Protein AF-A0A8T3BE82-F1 (afdb_monomer)

Sequence (137 aa):
MADYVEKPDAQLFQLLTSLLQEVESLSNQEEVELREKIEALGIEVTKVPPKPPNNLNELEIAAELDRLSAKLDDVDQMISSTMATNPEVRSLLSSTADVWLPVITATADERRSFAVSKNSDDQQEPHDLLKHEASED

Radius of gyration: 24.91 Å; Cα contacts (8 Å, |Δi|>4): 19; chains: 1; bounding box: 47×68×54 Å

Mean predicted aligned error: 14.74 Å

Solvent-accessible surface area (backbone atoms only — not comparable to full-atom values): 8669 Å² total; per-residue (Å²): 135,81,83,80,70,73,58,89,57,52,65,57,53,50,50,54,52,52,52,49,53,51,50,29,64,75,67,73,44,85,58,64,70,60,51,53,52,52,51,52,48,55,57,58,74,68,67,66,83,76,81,76,80,93,80,69,54,74,70,54,46,52,54,48,50,54,52,51,50,55,52,49,54,55,49,50,53,53,49,52,54,47,36,72,75,32,63,66,58,42,53,51,55,60,71,44,38,80,69,45,50,62,66,70,72,45,48,77,70,60,52,48,53,65,62,52,57,75,70,59,83,82,70,84,79,88,87,86,86,83,84,80,88,78,89,86,135

pLDDT: mean 78.77, std 19.91, range [30.83, 96.56]

Foldseek 3Di:
DDPPPPLPCPVVLVVLVVVQVVVCVVVVHHDVVSVVVSVVVVVVSPDDDPDPDPDDDPVRVVVVVVVVVVVVVVVVVVLVVCCVVDVVSVVVCVVCCVVCVCVVPDDPVSVVVVVVVVVPPPDDDDPDPDDDDDDDD

Organism: Dendrobium nobile (NCBI:txid94219)

Secondary structure (DSSP, 8-state):
-------TTHHHHHHHHHHHHHHHHHHTS--HHHHHHHHHHHHHHT--PPPPPS---HHHHHHHHHHHHHHHHHHHHHHHHHHHH-HHHHHHHHHHHHHHHHHHH--HHHHHHHHHGGGSTT---------------

Structure (mmCIF, N/CA/C/O backbone):
data_AF-A0A8T3BE82-F1
#
_entry.id   AF-A0A8T3BE82-F1
#
loop_
_atom_site.group_PDB
_atom_site.id
_atom_site.type_symbol
_atom_site.label_atom_id
_atom_site.label_alt_id
_atom_site.label_comp_id
_atom_site.label_asym_id
_atom_site.label_entity_id
_atom_site.label_seq_id
_atom_site.pdbx_PDB_ins_code
_atom_site.Cartn_x
_atom_site.Cartn_y
_atom_site.Cartn_z
_atom_site.occupancy
_atom_site.B_iso_or_equiv
_atom_site.auth_seq_id
_atom_site.auth_comp_id
_atom_site.auth_asym_id
_atom_site.auth_atom_id
_atom_site.pdbx_PDB_model_num
ATOM 1 N N . MET A 1 1 ? -20.384 -5.517 -24.002 1.00 30.83 1 MET A N 1
ATOM 2 C CA . MET A 1 1 ? -20.626 -6.370 -22.825 1.00 30.83 1 MET A CA 1
ATOM 3 C C . MET A 1 1 ? -19.544 -6.000 -21.830 1.00 30.83 1 MET A C 1
ATOM 5 O O . MET A 1 1 ? -18.389 -6.266 -22.119 1.00 30.83 1 MET A O 1
ATOM 9 N N . ALA A 1 2 ? -19.867 -5.218 -20.801 1.00 35.75 2 ALA A N 1
ATOM 10 C CA . ALA A 1 2 ? -18.901 -4.901 -19.756 1.00 35.75 2 ALA A CA 1
ATOM 11 C C . ALA A 1 2 ? -18.900 -6.082 -18.785 1.00 35.75 2 ALA A C 1
ATOM 13 O O . ALA A 1 2 ? -19.964 -6.422 -18.268 1.00 35.75 2 ALA A O 1
ATOM 14 N N . ASP A 1 3 ? -17.747 -6.721 -18.602 1.00 36.50 3 ASP A N 1
ATOM 15 C CA . ASP A 1 3 ? -17.555 -7.726 -17.563 1.00 36.50 3 ASP A CA 1
ATOM 16 C C . ASP A 1 3 ? -17.894 -7.091 -16.211 1.00 36.50 3 ASP A C 1
ATOM 18 O O . ASP A 1 3 ? -17.175 -6.221 -15.713 1.00 36.50 3 ASP A O 1
ATOM 22 N N . TYR A 1 4 ? -19.023 -7.497 -15.631 1.00 38.19 4 TYR A N 1
ATOM 23 C CA . TYR A 1 4 ? -19.332 -7.257 -14.227 1.00 38.19 4 TYR A CA 1
ATOM 24 C C . TYR A 1 4 ? -18.422 -8.179 -13.417 1.00 38.19 4 TYR A C 1
ATOM 26 O O . TYR A 1 4 ? -18.813 -9.262 -12.996 1.00 38.19 4 TYR A O 1
ATOM 34 N N . VAL A 1 5 ? -17.166 -7.767 -13.249 1.00 44.19 5 VAL A N 1
ATOM 35 C CA . VAL A 1 5 ? -16.309 -8.330 -12.211 1.00 44.19 5 VAL A CA 1
ATOM 36 C C . VAL A 1 5 ? -16.954 -7.913 -10.899 1.00 44.19 5 VAL A C 1
ATOM 38 O O . VAL A 1 5 ? -16.919 -6.737 -10.533 1.00 44.19 5 VAL A O 1
ATOM 41 N N . GLU A 1 6 ? -17.611 -8.855 -10.228 1.00 51.31 6 GLU A N 1
ATOM 42 C CA . GLU A 1 6 ? -18.022 -8.670 -8.843 1.00 51.31 6 GLU A CA 1
ATOM 43 C C . GLU A 1 6 ? -16.782 -8.209 -8.075 1.00 51.31 6 GLU A C 1
ATOM 45 O O . GLU A 1 6 ? -15.748 -8.886 -8.082 1.00 51.31 6 GLU A O 1
ATOM 50 N N . LYS A 1 7 ? -16.838 -6.997 -7.508 1.00 64.06 7 LYS A N 1
ATOM 51 C CA . LYS A 1 7 ? -15.735 -6.484 -6.697 1.00 64.06 7 LYS A CA 1
ATOM 52 C C . LYS A 1 7 ? -15.505 -7.515 -5.589 1.00 64.06 7 LYS A C 1
ATOM 54 O O . LYS A 1 7 ? -16.450 -7.758 -4.839 1.00 64.06 7 LYS A O 1
ATOM 59 N N . PRO A 1 8 ? -14.320 -8.142 -5.487 1.00 59.00 8 PRO A N 1
ATOM 60 C CA . PRO A 1 8 ? -14.063 -9.208 -4.508 1.00 59.00 8 PRO A CA 1
ATOM 61 C C . PRO A 1 8 ? -14.336 -8.764 -3.058 1.00 59.00 8 PRO A C 1
ATOM 63 O O . PRO A 1 8 ? -14.559 -9.570 -2.164 1.00 59.00 8 PRO A O 1
ATOM 66 N N . ASP A 1 9 ? -14.355 -7.459 -2.850 1.00 78.25 9 ASP A N 1
ATOM 67 C CA . ASP A 1 9 ? -14.606 -6.721 -1.630 1.00 78.25 9 ASP A CA 1
ATOM 68 C C . ASP A 1 9 ? -16.096 -6.417 -1.356 1.00 78.25 9 ASP A C 1
ATOM 70 O O . ASP A 1 9 ? -16.458 -6.117 -0.218 1.00 78.25 9 ASP A O 1
ATOM 74 N N . ALA A 1 10 ? -16.997 -6.562 -2.334 1.00 83.44 10 ALA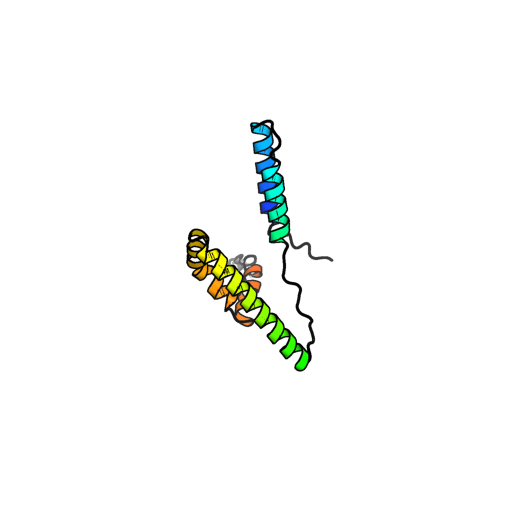 A N 1
ATOM 75 C CA . ALA A 1 10 ? -18.420 -6.232 -2.186 1.00 83.44 10 ALA A CA 1
ATOM 76 C C . ALA A 1 10 ? -19.112 -7.034 -1.071 1.00 83.44 10 ALA A C 1
ATOM 78 O O . ALA A 1 10 ? -19.884 -6.471 -0.294 1.00 83.44 10 ALA A O 1
ATOM 79 N N . GLN A 1 11 ? -18.800 -8.328 -0.954 1.00 86.88 11 GLN A N 1
ATOM 80 C CA . GLN A 1 11 ? -19.375 -9.203 0.070 1.00 86.88 11 GLN A CA 1
ATOM 81 C C . GLN A 1 11 ? -18.925 -8.807 1.487 1.00 86.88 11 GLN A C 1
ATOM 83 O O . GLN A 1 11 ? -19.729 -8.811 2.420 1.00 86.88 11 GLN A O 1
ATOM 88 N N . LEU A 1 12 ? -17.659 -8.402 1.647 1.00 89.31 12 LEU A N 1
ATOM 89 C CA . LEU A 1 12 ? -17.127 -7.911 2.919 1.00 89.31 12 LEU A CA 1
ATOM 90 C C . LEU A 1 12 ? -17.827 -6.616 3.342 1.00 89.31 12 LEU A C 1
ATOM 92 O O . LEU A 1 12 ? -18.276 -6.503 4.480 1.00 89.31 12 LEU A O 1
ATOM 96 N N . PHE A 1 13 ? -17.961 -5.649 2.432 1.00 92.50 13 PHE A N 1
ATOM 97 C CA . PHE A 1 13 ? -18.612 -4.376 2.751 1.00 92.50 13 PHE A CA 1
ATOM 98 C C . PHE A 1 13 ? -20.114 -4.523 3.003 1.00 92.50 13 PHE A C 1
ATOM 100 O O . PHE A 1 13 ? -20.654 -3.814 3.855 1.00 92.50 13 PHE A O 1
ATOM 107 N N . GLN A 1 14 ? -20.785 -5.473 2.342 1.00 92.50 14 GLN A N 1
ATOM 108 C CA . GLN A 1 14 ? -22.160 -5.843 2.685 1.00 92.50 14 GLN A CA 1
ATOM 109 C C . GLN A 1 14 ? -22.253 -6.362 4.121 1.00 92.50 14 GLN A C 1
ATOM 111 O O . GLN A 1 14 ? -23.061 -5.851 4.892 1.00 92.50 14 GLN A O 1
ATOM 116 N N . LEU A 1 15 ? -21.387 -7.306 4.504 1.00 95.19 15 LEU A N 1
ATOM 117 C CA . LEU A 1 15 ? -21.352 -7.842 5.864 1.00 95.19 15 LEU A CA 1
ATOM 118 C C . LEU A 1 15 ? -21.093 -6.747 6.909 1.00 95.19 15 LEU A C 1
ATOM 120 O O . LEU A 1 15 ? -21.828 -6.655 7.888 1.00 95.19 15 LEU A O 1
ATOM 124 N N . LEU A 1 16 ? -20.080 -5.900 6.698 1.00 94.75 16 LEU A N 1
ATOM 125 C CA . LEU A 1 16 ? -19.750 -4.803 7.616 1.00 94.75 16 LEU A CA 1
ATOM 126 C C . LEU A 1 16 ? -20.917 -3.822 7.777 1.00 94.75 16 LEU A C 1
ATOM 128 O O . LEU A 1 16 ? -21.201 -3.381 8.888 1.00 94.75 16 LEU A O 1
ATOM 132 N N . THR A 1 17 ? -21.626 -3.526 6.685 1.00 93.44 17 THR A N 1
ATOM 133 C CA . THR A 1 17 ? -22.819 -2.668 6.715 1.00 93.44 17 THR A CA 1
ATOM 134 C C . THR A 1 17 ? -23.955 -3.321 7.503 1.00 93.44 17 THR A C 1
ATOM 136 O O . THR A 1 17 ? -24.602 -2.649 8.303 1.00 93.44 17 THR A O 1
ATOM 139 N N . SE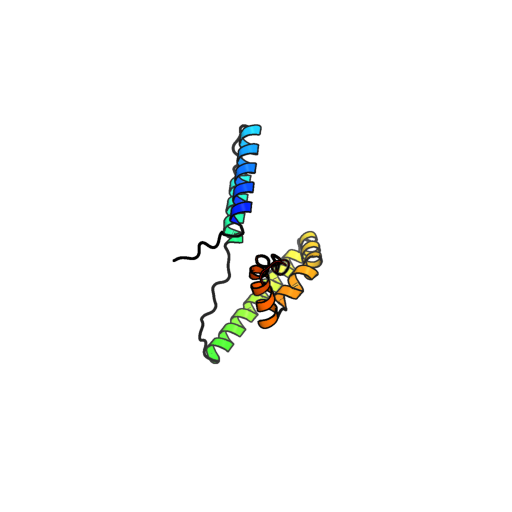R A 1 18 ? -24.190 -4.625 7.323 1.00 96.12 18 SER A N 1
ATOM 140 C CA . SER A 1 18 ? -25.206 -5.364 8.083 1.00 96.12 18 SER A CA 1
ATOM 141 C C . SER A 1 18 ? -24.885 -5.432 9.577 1.00 96.12 18 SER A C 1
ATOM 143 O O . SER A 1 18 ? -25.769 -5.195 10.395 1.00 96.12 18 SER A O 1
ATOM 145 N N . LEU A 1 19 ? -23.626 -5.692 9.942 1.00 96.56 19 LEU A N 1
ATOM 146 C CA . LEU A 1 19 ? -23.187 -5.703 11.342 1.00 96.56 19 LEU A CA 1
ATOM 147 C C . LEU A 1 19 ? -23.328 -4.322 11.990 1.00 96.56 19 LEU A C 1
ATOM 149 O O . LEU A 1 19 ? -23.792 -4.219 13.122 1.00 96.56 19 LEU A O 1
ATOM 153 N N . LEU A 1 20 ? -22.975 -3.255 11.270 1.00 95.25 20 LEU A N 1
ATOM 154 C CA . LEU A 1 20 ? -23.168 -1.888 11.749 1.00 95.25 20 LEU A CA 1
ATOM 155 C C . LEU A 1 20 ? -24.650 -1.601 12.042 1.00 95.25 20 LEU A C 1
ATOM 157 O O . LEU A 1 20 ? -24.971 -1.083 13.107 1.00 95.25 20 LEU A O 1
ATOM 161 N N . GLN A 1 21 ? -25.551 -1.974 11.128 1.00 95.44 21 GLN A N 1
ATOM 162 C CA . GLN A 1 21 ? -26.996 -1.803 11.317 1.00 95.44 21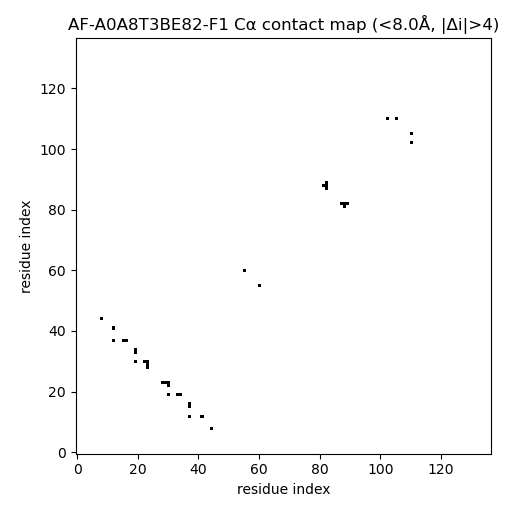 GLN A CA 1
ATOM 163 C C . GLN A 1 21 ? -27.517 -2.577 12.535 1.00 95.44 21 GLN A C 1
ATOM 165 O O . GLN A 1 21 ? -28.363 -2.070 13.272 1.00 95.44 21 GLN A O 1
ATOM 170 N N . GLU A 1 22 ? -27.012 -3.791 12.767 1.00 96.38 22 GLU A N 1
ATOM 171 C CA . GLU A 1 22 ? -27.357 -4.584 13.948 1.00 96.38 22 GLU A CA 1
ATOM 172 C C . GLU A 1 22 ? -26.917 -3.877 15.237 1.00 96.38 22 GLU A C 1
ATOM 174 O O . GLU A 1 22 ? -27.729 -3.715 16.150 1.00 96.38 22 GLU A O 1
ATOM 179 N N . VAL A 1 23 ? -25.678 -3.383 15.292 1.00 94.94 23 VAL A N 1
ATOM 180 C CA . VAL A 1 23 ? -25.158 -2.644 16.453 1.00 94.94 23 VAL A CA 1
ATOM 181 C C . VAL A 1 23 ? -25.990 -1.394 16.731 1.00 94.94 23 VAL A C 1
ATOM 183 O O . VAL A 1 23 ? -26.415 -1.206 17.868 1.00 94.94 23 VAL A O 1
ATOM 186 N N . GLU A 1 24 ? -26.289 -0.588 15.711 1.00 95.38 24 GLU A N 1
ATOM 187 C CA . GLU A 1 24 ? -27.118 0.619 15.851 1.00 95.38 24 GLU A CA 1
ATOM 188 C C . GLU A 1 24 ? -28.542 0.290 16.328 1.00 95.38 24 GLU A C 1
ATOM 190 O O . GLU A 1 24 ? -29.136 1.042 17.104 1.00 95.38 24 GLU A O 1
ATOM 195 N N . SER A 1 25 ? -29.091 -0.856 15.912 1.00 95.88 25 SER A N 1
ATOM 196 C C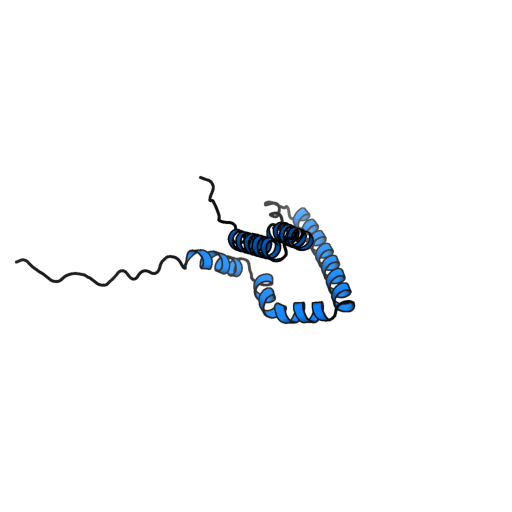A . SER A 1 25 ? -30.407 -1.315 16.369 1.00 95.88 25 SER A CA 1
ATOM 197 C C . SER A 1 25 ? -30.409 -1.763 17.835 1.00 95.88 25 SER A C 1
ATOM 199 O O . SER A 1 25 ? -31.375 -1.508 18.554 1.00 95.88 25 SER A O 1
ATOM 201 N N . LEU A 1 26 ? -29.325 -2.400 18.293 1.00 96.38 26 LEU A N 1
ATOM 202 C CA . LEU A 1 26 ? -29.177 -2.892 19.664 1.00 96.38 26 LEU A CA 1
ATOM 203 C C . LEU A 1 26 ? -28.831 -1.768 20.645 1.00 96.38 26 LEU A C 1
ATOM 205 O O . LEU A 1 26 ? -29.309 -1.774 21.779 1.00 96.38 26 LEU A O 1
ATOM 209 N N . SER A 1 27 ? -28.004 -0.812 20.220 1.00 92.12 27 SER A N 1
ATOM 210 C CA . SER A 1 27 ? -27.614 0.350 21.024 1.00 92.12 27 SER A CA 1
ATOM 211 C C . SER A 1 27 ? -28.665 1.463 20.992 1.00 92.12 27 SER A C 1
ATOM 213 O O . SER A 1 27 ? -28.700 2.302 21.893 1.00 92.12 27 SER A O 1
ATOM 215 N N . ASN A 1 28 ? -29.526 1.470 19.966 1.00 94.38 28 ASN A N 1
ATOM 216 C CA . ASN A 1 28 ? -30.462 2.547 19.651 1.00 94.38 28 ASN A CA 1
ATOM 217 C C . ASN A 1 28 ? -29.754 3.914 19.506 1.00 94.38 28 ASN A C 1
ATOM 219 O O . ASN A 1 28 ? -30.326 4.968 19.808 1.00 94.38 28 ASN A O 1
ATOM 223 N N . GLN A 1 29 ? -28.497 3.879 19.060 1.00 92.56 29 GLN A N 1
ATOM 224 C CA . GLN A 1 29 ? -27.621 5.021 18.842 1.00 92.56 29 GLN A CA 1
ATOM 225 C C . GLN A 1 29 ? -26.853 4.825 17.529 1.00 92.56 29 GLN A C 1
ATOM 227 O O . GLN A 1 29 ? -26.415 3.724 17.213 1.00 92.56 29 GLN A O 1
ATOM 232 N N . GLU A 1 30 ? -26.685 5.906 16.771 1.00 92.94 30 GLU A N 1
ATOM 233 C CA . GLU A 1 30 ? -25.873 5.901 15.553 1.00 92.94 30 GLU A CA 1
ATOM 234 C C . GLU A 1 30 ? -24.379 5.750 15.879 1.00 92.94 30 GLU A C 1
ATOM 236 O O . GLU A 1 30 ? -23.844 6.464 16.733 1.00 92.94 30 GLU A O 1
ATOM 241 N N . GLU A 1 31 ? -23.699 4.859 15.159 1.00 93.75 31 GLU A N 1
ATOM 242 C CA . GLU A 1 31 ? -22.270 4.573 15.320 1.00 93.75 31 GLU A CA 1
ATOM 243 C C . GLU A 1 31 ? -21.450 5.297 14.242 1.00 93.75 31 GLU A C 1
ATOM 245 O O . GLU A 1 31 ? -20.948 4.710 13.278 1.00 93.75 31 GLU A O 1
ATOM 250 N N . VAL A 1 32 ? -21.325 6.617 14.403 1.00 93.12 32 VAL A N 1
ATOM 251 C CA . VAL A 1 32 ? -20.656 7.511 13.438 1.00 93.12 32 VAL A CA 1
ATOM 252 C C . VAL A 1 32 ? -19.194 7.110 13.201 1.00 93.12 32 VAL A C 1
ATOM 254 O O . VAL A 1 32 ? -18.748 7.054 12.058 1.00 93.12 32 VAL A O 1
ATOM 257 N N . GLU A 1 33 ? -18.458 6.744 14.255 1.00 94.38 33 GLU A N 1
ATOM 258 C CA . GLU A 1 33 ? -17.050 6.337 14.131 1.00 94.38 33 GLU A CA 1
ATOM 259 C C . GLU A 1 33 ? -16.896 5.046 13.308 1.00 94.38 33 GLU A C 1
ATOM 261 O O . GLU A 1 33 ? -15.970 4.912 12.505 1.00 94.38 33 GLU A O 1
ATOM 266 N N . LEU A 1 34 ? -17.805 4.079 13.474 1.00 93.56 34 LEU A N 1
ATOM 267 C CA . LEU A 1 34 ? -17.763 2.837 12.702 1.00 93.56 34 LEU A CA 1
ATOM 268 C C . LEU A 1 34 ? -18.118 3.075 11.233 1.00 93.56 34 LEU A C 1
ATOM 270 O O . LEU A 1 34 ? -17.499 2.464 10.360 1.00 93.56 34 LEU A O 1
ATOM 274 N N . ARG A 1 35 ? -19.049 3.993 10.946 1.00 92.88 35 ARG A N 1
ATOM 275 C CA . ARG A 1 35 ? -19.357 4.432 9.574 1.00 92.88 35 ARG A CA 1
ATOM 276 C C . ARG A 1 35 ? -18.129 5.016 8.891 1.00 92.88 35 ARG A C 1
ATOM 278 O O . ARG A 1 35 ? -17.779 4.567 7.801 1.00 92.88 35 ARG A O 1
ATOM 285 N N . GLU A 1 36 ? -17.444 5.941 9.558 1.00 95.31 36 GLU A N 1
ATOM 286 C CA . GLU A 1 36 ? -16.219 6.562 9.044 1.00 95.31 36 GLU A CA 1
ATOM 287 C C . GLU A 1 36 ? -15.115 5.524 8.796 1.00 95.31 36 GLU A C 1
ATOM 289 O O . GLU A 1 36 ? -14.462 5.542 7.752 1.00 95.31 36 GLU A O 1
ATOM 294 N N . LYS A 1 37 ? -14.930 4.564 9.713 1.00 94.31 37 LYS A N 1
ATOM 295 C CA . LYS A 1 37 ? -13.949 3.478 9.540 1.00 94.31 37 LYS A CA 1
ATOM 296 C C . LYS A 1 37 ? -14.281 2.568 8.359 1.00 94.31 37 LYS A C 1
ATOM 298 O O . LYS A 1 37 ? -13.374 2.188 7.618 1.00 94.31 37 LYS A O 1
ATOM 303 N N . ILE A 1 38 ? -15.555 2.218 8.172 1.00 92.56 38 ILE A N 1
ATOM 304 C CA . ILE A 1 38 ? -16.004 1.398 7.037 1.00 92.56 38 ILE A CA 1
ATOM 305 C C . ILE A 1 38 ? -15.804 2.159 5.718 1.00 92.56 38 ILE A C 1
ATOM 307 O O . ILE A 1 38 ? -15.308 1.578 4.754 1.00 92.56 38 ILE A O 1
ATOM 311 N N . GLU A 1 39 ? -16.122 3.454 5.673 1.00 89.81 39 GLU A N 1
ATOM 312 C CA . GLU A 1 39 ? -15.897 4.297 4.494 1.00 89.81 39 GLU A CA 1
ATOM 313 C C . GLU A 1 39 ? -14.406 4.409 4.149 1.00 89.81 39 GLU A C 1
ATOM 315 O O . GLU A 1 39 ? -14.012 4.172 3.003 1.00 89.81 39 GLU A O 1
ATOM 320 N N . ALA A 1 40 ? -13.561 4.697 5.143 1.00 92.69 40 ALA A N 1
ATOM 321 C CA . ALA A 1 40 ? -12.115 4.780 4.965 1.00 92.69 40 ALA A CA 1
ATOM 322 C C . ALA A 1 40 ? -11.533 3.462 4.431 1.00 92.69 40 ALA A C 1
ATOM 324 O O . ALA A 1 40 ? -10.719 3.474 3.504 1.00 92.69 40 ALA A O 1
ATOM 325 N N . LEU A 1 41 ? -11.996 2.324 4.960 1.00 89.06 41 LEU A N 1
ATOM 326 C CA . LEU A 1 41 ? -11.612 1.002 4.470 1.00 89.06 41 LEU A CA 1
ATOM 327 C C . LEU A 1 41 ? -12.059 0.789 3.015 1.00 89.06 41 LEU A C 1
ATOM 329 O O . LEU A 1 41 ? -11.288 0.269 2.210 1.00 89.06 41 LEU A O 1
ATOM 333 N N . GLY A 1 42 ? -13.269 1.229 2.657 1.00 86.62 42 GLY A N 1
ATOM 334 C CA . GLY A 1 42 ? -13.791 1.175 1.288 1.00 86.62 42 GLY A CA 1
ATOM 335 C C . GLY A 1 42 ? -12.925 1.938 0.295 1.00 86.62 42 GLY A C 1
ATOM 336 O O . GLY A 1 42 ? -12.610 1.433 -0.783 1.00 86.62 42 GLY A O 1
ATOM 337 N N . ILE A 1 43 ? -12.478 3.132 0.676 1.00 84.81 43 ILE A N 1
ATOM 338 C CA . ILE A 1 43 ? -11.567 3.930 -0.144 1.00 84.81 43 ILE A CA 1
ATOM 339 C C . ILE A 1 43 ? -10.222 3.211 -0.288 1.00 84.81 43 ILE A C 1
ATOM 341 O O . ILE A 1 43 ? -9.727 3.082 -1.407 1.00 84.81 43 ILE A O 1
ATOM 345 N N . GLU A 1 44 ? -9.651 2.709 0.808 1.00 86.25 44 GLU A N 1
ATOM 346 C CA . GLU A 1 44 ? -8.344 2.040 0.817 1.00 86.25 44 GLU A CA 1
ATOM 347 C C . GLU A 1 44 ? -8.309 0.804 -0.091 1.00 86.25 44 GLU A C 1
ATOM 349 O O . GLU A 1 44 ? -7.398 0.665 -0.904 1.00 86.25 44 GLU A O 1
ATOM 354 N N . VAL A 1 45 ? -9.335 -0.050 -0.023 1.00 84.69 45 VAL A N 1
ATOM 355 C CA . VAL A 1 45 ? -9.413 -1.295 -0.808 1.00 84.69 45 VAL A CA 1
ATOM 356 C C . VAL A 1 45 ? -9.479 -1.031 -2.316 1.00 84.69 45 VAL A C 1
ATOM 358 O O . VAL A 1 45 ? -9.007 -1.836 -3.117 1.00 84.69 45 VAL A O 1
ATOM 361 N N . THR A 1 46 ? -10.010 0.123 -2.728 1.00 77.19 46 THR A N 1
ATOM 362 C CA . THR A 1 46 ? -10.083 0.496 -4.149 1.00 77.19 46 THR A CA 1
ATOM 363 C C . THR A 1 46 ? -8.803 1.122 -4.698 1.00 77.19 46 THR A C 1
ATOM 365 O O . THR A 1 46 ? -8.710 1.349 -5.909 1.00 77.19 46 THR A O 1
ATOM 368 N N . LYS A 1 47 ? -7.803 1.406 -3.853 1.00 81.75 47 LYS A N 1
ATOM 369 C CA . LYS A 1 47 ? -6.547 2.000 -4.313 1.00 81.75 47 LYS A CA 1
ATOM 370 C C . LYS A 1 47 ? -5.745 0.970 -5.102 1.00 81.75 47 LYS A C 1
ATOM 372 O O . LYS A 1 47 ? -5.112 0.079 -4.549 1.00 81.75 47 LYS A O 1
ATOM 377 N N . VAL A 1 48 ? -5.725 1.140 -6.419 1.00 71.19 48 VAL A N 1
ATOM 378 C CA . VAL A 1 48 ? -4.838 0.398 -7.319 1.00 71.19 48 VAL A CA 1
ATOM 379 C C . VAL A 1 48 ? -3.792 1.368 -7.863 1.00 71.19 48 VAL A C 1
ATOM 381 O O . VAL A 1 48 ? -4.160 2.466 -8.298 1.00 71.19 48 VAL A O 1
ATOM 384 N N . PRO A 1 49 ? -2.495 1.005 -7.867 1.00 72.75 49 PRO A N 1
ATOM 385 C CA . PRO A 1 49 ? -1.483 1.808 -8.535 1.00 72.75 49 PRO A CA 1
ATOM 386 C C . PRO A 1 49 ? -1.885 2.064 -9.996 1.00 72.75 49 PRO A C 1
A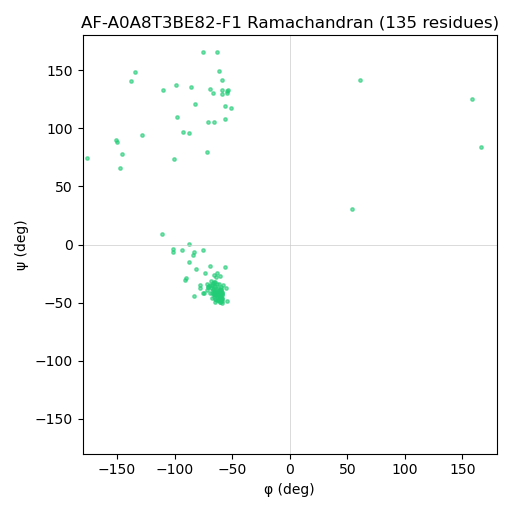TOM 388 O O . PRO A 1 49 ? -2.289 1.124 -10.690 1.00 72.75 49 PRO A O 1
ATOM 391 N N . PRO A 1 50 ? -1.798 3.311 -10.491 1.00 71.69 50 PRO A N 1
ATOM 392 C CA . PRO A 1 50 ? -2.121 3.602 -11.878 1.00 71.69 50 PRO A CA 1
ATOM 393 C C . PRO A 1 50 ? -1.218 2.784 -12.802 1.00 71.69 50 PRO A C 1
ATOM 395 O O . PRO A 1 50 ? -0.030 2.597 -12.528 1.00 71.69 50 PRO A O 1
ATOM 398 N N . LYS A 1 51 ? -1.787 2.299 -13.910 1.00 70.62 51 LYS A N 1
ATOM 399 C CA . LYS A 1 51 ? -1.023 1.549 -14.905 1.00 70.62 51 LYS A CA 1
ATOM 400 C C . LYS A 1 51 ? 0.126 2.429 -15.422 1.00 70.62 51 LYS A C 1
ATOM 402 O O . LYS A 1 51 ? -0.144 3.566 -15.819 1.00 70.62 51 LYS A O 1
ATOM 407 N N . PRO A 1 52 ? 1.378 1.937 -15.434 1.00 66.06 52 PRO A N 1
ATOM 408 C CA . PRO A 1 52 ? 2.482 2.703 -15.991 1.00 66.06 52 PRO A CA 1
ATOM 409 C C . PRO A 1 52 ? 2.240 2.989 -17.486 1.00 66.06 52 PRO A C 1
ATOM 411 O O . PRO A 1 52 ? 1.574 2.198 -18.165 1.00 66.06 52 PRO A O 1
ATOM 414 N N . PRO A 1 53 ? 2.743 4.119 -18.012 1.00 73.94 53 PRO A N 1
ATOM 415 C CA . PRO A 1 53 ? 2.617 4.463 -19.425 1.00 73.94 53 PRO A CA 1
ATOM 416 C C . PRO A 1 53 ? 3.246 3.373 -20.301 1.00 73.94 53 PRO A C 1
ATOM 418 O O . PRO A 1 53 ? 4.352 2.907 -20.046 1.00 73.94 53 PRO A O 1
ATOM 421 N N . ASN A 1 54 ? 2.526 2.953 -21.342 1.00 67.25 54 ASN A N 1
ATOM 422 C CA . ASN A 1 54 ? 2.850 1.725 -22.072 1.00 67.25 54 ASN A CA 1
ATOM 423 C C . ASN A 1 54 ? 4.056 1.824 -23.026 1.00 67.25 54 ASN A C 1
ATOM 425 O O . ASN A 1 54 ? 4.425 0.802 -23.588 1.00 67.25 54 ASN A O 1
ATOM 429 N N . ASN A 1 55 ? 4.674 2.993 -23.227 1.00 71.38 55 ASN A N 1
ATOM 430 C CA . ASN A 1 55 ? 5.775 3.153 -24.184 1.00 71.38 55 ASN A CA 1
ATOM 431 C C . ASN A 1 55 ? 6.731 4.267 -23.718 1.00 71.38 55 ASN A C 1
ATOM 433 O O . ASN A 1 55 ? 6.527 5.426 -24.069 1.00 71.38 55 ASN A O 1
ATOM 437 N N . LEU A 1 56 ? 7.736 3.928 -22.908 1.00 79.81 56 LEU A N 1
ATOM 438 C CA . LEU A 1 56 ? 8.787 4.864 -22.489 1.00 79.81 56 LEU A CA 1
ATOM 439 C C . LEU A 1 56 ? 10.033 4.663 -23.356 1.00 79.81 56 LEU A C 1
ATOM 441 O O . LEU A 1 56 ? 10.419 3.525 -23.631 1.00 79.81 56 LEU A O 1
ATOM 445 N N . ASN A 1 57 ? 10.661 5.754 -23.792 1.00 87.81 57 ASN A N 1
ATOM 446 C CA . ASN A 1 57 ? 11.988 5.696 -24.409 1.00 87.81 57 ASN A CA 1
ATOM 447 C C . ASN A 1 57 ? 13.087 5.481 -23.342 1.00 87.81 57 ASN A C 1
ATOM 449 O O . ASN A 1 57 ? 12.835 5.641 -22.152 1.00 87.81 57 ASN A O 1
ATOM 453 N N . GLU A 1 58 ? 14.312 5.112 -23.738 1.00 89.31 58 GLU A N 1
ATOM 454 C CA . GLU A 1 58 ? 15.403 4.790 -22.789 1.00 89.31 58 GLU A CA 1
ATOM 455 C C . GLU A 1 58 ? 15.703 5.919 -21.786 1.00 89.31 58 GLU A C 1
ATOM 457 O O . GLU A 1 58 ? 15.959 5.653 -20.612 1.00 89.31 58 GLU A O 1
ATOM 462 N N . LEU A 1 59 ? 15.628 7.180 -22.226 1.00 90.69 59 LEU A N 1
ATOM 463 C CA . LEU A 1 59 ? 15.860 8.344 -21.367 1.00 90.69 59 LEU A CA 1
ATOM 464 C C . LEU A 1 59 ? 14.738 8.512 -20.333 1.00 90.69 59 LEU A C 1
ATOM 466 O O . LEU A 1 59 ? 14.997 8.794 -19.166 1.00 90.69 59 LEU A O 1
ATOM 470 N N . GLU A 1 60 ? 13.492 8.313 -20.753 1.00 89.12 60 GLU A N 1
ATOM 471 C CA . GLU A 1 60 ? 12.325 8.331 -19.873 1.00 89.12 60 GLU A CA 1
ATOM 472 C C . GLU A 1 60 ? 12.325 7.146 -18.902 1.00 89.12 60 GLU A C 1
ATOM 474 O O . GLU A 1 60 ? 11.924 7.311 -17.754 1.00 89.12 60 GLU A O 1
ATOM 479 N N . ILE A 1 61 ? 12.814 5.973 -19.324 1.00 88.56 61 ILE A N 1
ATOM 480 C CA . ILE A 1 61 ? 13.008 4.818 -18.439 1.00 88.56 61 ILE A CA 1
ATOM 481 C C . ILE A 1 61 ? 14.005 5.173 -17.337 1.00 88.56 61 ILE A C 1
ATOM 483 O O . ILE A 1 61 ? 13.716 4.926 -16.172 1.00 88.56 61 ILE A O 1
ATOM 487 N N . ALA A 1 62 ? 15.147 5.774 -17.677 1.00 91.56 62 ALA A N 1
ATOM 488 C CA . ALA A 1 62 ? 16.131 6.192 -16.681 1.00 91.56 62 ALA A CA 1
ATOM 489 C C . ALA A 1 62 ? 15.540 7.211 -15.691 1.00 91.56 62 ALA A C 1
ATOM 491 O O . ALA A 1 62 ? 15.650 7.026 -14.483 1.00 91.56 62 ALA A O 1
ATOM 492 N N . ALA A 1 63 ? 14.826 8.224 -16.192 1.00 90.94 63 ALA A N 1
ATOM 493 C CA . ALA A 1 63 ? 14.169 9.215 -15.342 1.00 90.94 63 ALA A CA 1
ATOM 494 C C . ALA A 1 63 ? 13.091 8.597 -14.432 1.00 90.94 63 ALA A C 1
ATOM 496 O O . ALA A 1 63 ? 12.945 8.995 -13.275 1.00 90.94 63 ALA A O 1
ATOM 497 N N . GLU A 1 64 ? 12.337 7.614 -14.929 1.00 90.56 64 GLU A N 1
ATOM 498 C CA . GLU A 1 64 ? 11.343 6.905 -14.125 1.00 90.56 64 GLU A CA 1
ATOM 499 C C . GLU A 1 64 ? 12.004 5.993 -13.085 1.00 90.56 64 GLU A C 1
ATOM 501 O O . GLU A 1 64 ? 11.521 5.923 -11.958 1.00 90.56 64 GLU A O 1
ATOM 506 N N . LEU A 1 65 ? 13.128 5.347 -13.410 1.00 91.81 65 LEU A N 1
ATOM 507 C CA . LEU A 1 65 ? 13.919 4.578 -12.446 1.00 91.81 65 LEU A CA 1
ATOM 508 C C . LEU A 1 65 ? 14.477 5.472 -11.335 1.00 91.81 65 LEU A C 1
ATOM 510 O O . LEU A 1 65 ? 14.342 5.114 -10.167 1.00 91.81 65 LEU A O 1
ATOM 514 N N . ASP A 1 66 ? 15.010 6.649 -11.669 1.00 94.88 66 ASP A N 1
ATOM 515 C CA . ASP A 1 66 ? 15.480 7.628 -10.680 1.00 94.88 66 ASP A CA 1
ATOM 516 C C . ASP A 1 66 ? 14.3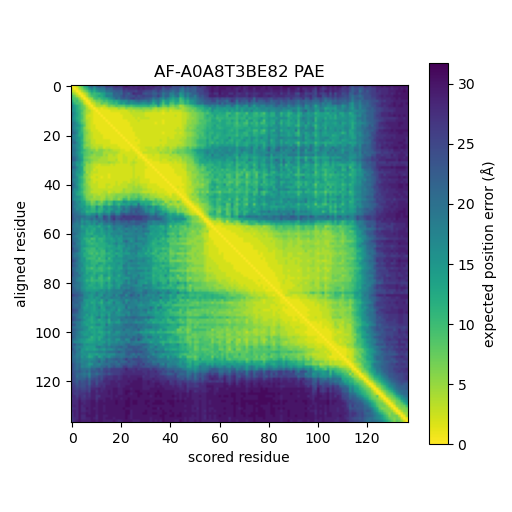34 8.074 -9.760 1.00 94.88 66 ASP A C 1
ATOM 518 O O . ASP A 1 66 ? 14.463 8.107 -8.534 1.00 94.88 66 ASP A O 1
ATOM 522 N N . ARG A 1 67 ? 13.161 8.354 -10.342 1.00 94.31 67 ARG A N 1
ATOM 523 C CA . ARG A 1 67 ? 11.957 8.732 -9.592 1.00 94.31 67 ARG A CA 1
ATOM 524 C C . ARG A 1 67 ? 11.466 7.610 -8.677 1.00 94.31 67 ARG A C 1
ATOM 526 O O . ARG A 1 67 ? 11.035 7.877 -7.556 1.00 94.31 67 ARG A O 1
ATOM 533 N N . LEU A 1 68 ? 11.478 6.367 -9.156 1.00 92.56 68 LEU A N 1
ATOM 534 C CA . LEU A 1 68 ? 11.094 5.196 -8.367 1.00 92.56 68 LEU A CA 1
ATOM 535 C C . LEU A 1 68 ? 12.103 4.926 -7.249 1.00 92.56 68 LEU A C 1
ATOM 537 O O . LEU A 1 68 ? 11.679 4.594 -6.146 1.00 92.56 68 LEU A O 1
ATOM 541 N N . SER A 1 69 ? 13.397 5.130 -7.500 1.00 95.06 69 SER A N 1
ATOM 542 C CA . SER A 1 69 ? 14.442 5.031 -6.478 1.00 95.06 69 SER A CA 1
ATOM 543 C C . SER A 1 69 ? 14.208 6.038 -5.354 1.00 95.06 69 SER A C 1
ATOM 545 O O . SER A 1 69 ? 14.131 5.639 -4.199 1.00 95.06 69 SER A O 1
ATOM 547 N N . ALA A 1 70 ? 13.977 7.314 -5.683 1.00 96.00 70 ALA A N 1
ATOM 548 C CA . ALA A 1 70 ? 13.695 8.340 -4.676 1.00 96.00 70 ALA A CA 1
ATOM 549 C C . ALA A 1 70 ? 12.441 8.015 -3.843 1.00 96.00 70 ALA A C 1
ATOM 551 O O . ALA A 1 70 ? 12.412 8.207 -2.632 1.00 96.00 70 ALA A O 1
ATOM 552 N N . LYS A 1 71 ? 11.403 7.456 -4.477 1.00 93.81 71 LYS A N 1
ATOM 553 C CA . LYS A 1 71 ? 10.206 6.997 -3.761 1.00 93.81 71 LYS A CA 1
ATOM 554 C C . LYS A 1 71 ? 10.473 5.823 -2.824 1.00 93.81 71 LYS A C 1
ATOM 556 O O . LYS A 1 71 ? 9.812 5.726 -1.794 1.00 93.81 71 LYS A O 1
ATOM 561 N N . LEU A 1 72 ? 11.369 4.908 -3.195 1.00 93.94 72 LEU A N 1
ATOM 562 C CA . LEU A 1 72 ? 11.769 3.811 -2.315 1.00 93.94 72 LEU A CA 1
ATOM 563 C C . LEU A 1 72 ? 12.521 4.342 -1.094 1.00 93.94 72 LEU A C 1
ATOM 565 O O . LEU A 1 72 ? 12.240 3.878 0.007 1.00 93.94 72 LEU A O 1
ATOM 569 N N . ASP A 1 73 ? 13.377 5.350 -1.271 1.00 96.25 73 ASP A N 1
ATOM 570 C CA . ASP A 1 73 ? 14.075 6.010 -0.162 1.00 96.25 73 ASP A CA 1
ATOM 571 C C . ASP A 1 73 ? 13.083 6.683 0.809 1.00 96.25 73 ASP A C 1
ATOM 573 O O . ASP A 1 73 ? 13.175 6.497 2.025 1.00 96.25 73 ASP A O 1
ATOM 577 N N . ASP A 1 74 ? 12.074 7.394 0.288 1.00 95.50 74 ASP A N 1
ATOM 578 C CA . ASP A 1 74 ? 11.019 8.013 1.107 1.00 95.50 74 ASP A CA 1
ATOM 579 C C . ASP A 1 74 ? 10.223 6.966 1.911 1.00 95.50 74 ASP A C 1
ATOM 581 O O . ASP A 1 74 ? 9.923 7.152 3.096 1.00 95.50 74 ASP A O 1
ATOM 585 N N . VAL A 1 75 ? 9.870 5.844 1.270 1.00 92.38 75 VAL A N 1
ATOM 586 C CA . VAL A 1 75 ? 9.154 4.737 1.919 1.00 92.38 75 VAL A CA 1
ATOM 587 C C . VAL A 1 75 ? 10.022 4.078 2.991 1.00 92.38 75 VAL A C 1
ATOM 589 O O . VAL A 1 75 ? 9.520 3.819 4.085 1.00 92.38 75 VAL A O 1
ATOM 592 N N . ASP A 1 76 ? 11.309 3.851 2.727 1.00 92.75 76 ASP A N 1
ATOM 593 C CA . ASP A 1 76 ? 12.248 3.290 3.704 1.00 92.75 76 ASP A CA 1
ATOM 594 C C . ASP A 1 76 ? 12.392 4.194 4.935 1.00 92.75 76 ASP A C 1
ATOM 596 O O . ASP A 1 76 ? 12.310 3.725 6.076 1.00 92.75 76 ASP A O 1
ATOM 600 N N . GLN A 1 77 ? 12.490 5.511 4.730 1.00 95.75 77 GLN A N 1
ATOM 601 C CA . GLN A 1 77 ? 12.524 6.483 5.821 1.00 95.75 77 GLN A CA 1
ATOM 602 C C . GLN A 1 77 ? 11.226 6.464 6.646 1.00 95.75 77 GLN A C 1
ATOM 604 O O . GLN A 1 77 ? 11.259 6.496 7.885 1.00 95.75 77 GLN A O 1
ATOM 609 N N . MET A 1 78 ? 10.068 6.407 5.985 1.00 91.81 78 MET A N 1
ATOM 610 C CA . MET A 1 78 ? 8.766 6.345 6.652 1.00 91.81 78 MET A CA 1
ATOM 611 C C . MET A 1 78 ? 8.608 5.051 7.463 1.00 91.81 78 MET A C 1
ATOM 613 O O . MET A 1 78 ? 8.158 5.090 8.611 1.00 91.81 78 MET A O 1
ATOM 617 N N . ILE A 1 79 ? 9.022 3.910 6.911 1.00 89.50 79 ILE A N 1
ATOM 618 C CA . ILE A 1 79 ? 8.992 2.619 7.605 1.00 89.50 79 ILE A CA 1
ATOM 619 C C . ILE A 1 79 ? 9.951 2.644 8.796 1.00 89.50 79 ILE A C 1
ATOM 621 O O . ILE A 1 79 ? 9.537 2.339 9.914 1.00 89.50 79 ILE A O 1
ATOM 625 N N . SER A 1 80 ? 11.194 3.078 8.595 1.00 92.75 80 SER A N 1
ATOM 626 C CA . SER A 1 80 ? 12.211 3.146 9.647 1.00 92.75 80 SER A CA 1
ATOM 627 C C . SER A 1 80 ? 11.777 4.036 10.815 1.00 92.75 80 SER A C 1
ATOM 629 O O . SER A 1 80 ? 11.874 3.631 11.976 1.00 92.75 80 SER A O 1
ATOM 631 N N . SER A 1 81 ? 11.234 5.225 10.534 1.00 93.38 81 SER A N 1
ATOM 632 C CA . SER A 1 81 ? 10.721 6.136 11.571 1.00 93.38 81 SER A CA 1
ATOM 633 C C . SER A 1 81 ? 9.507 5.564 12.312 1.00 93.38 81 SER A C 1
ATOM 635 O O . SER A 1 81 ? 9.432 5.647 13.544 1.00 93.38 81 SER A O 1
ATOM 637 N N . THR A 1 82 ? 8.591 4.918 11.587 1.00 91.69 82 THR A N 1
ATOM 638 C CA . THR A 1 82 ? 7.418 4.258 12.174 1.00 91.69 82 THR A CA 1
ATOM 639 C C . THR A 1 82 ? 7.827 3.080 13.054 1.00 91.69 82 THR A C 1
ATOM 641 O O . THR A 1 82 ? 7.344 2.974 14.178 1.00 91.69 82 THR A O 1
ATOM 644 N N . MET A 1 83 ? 8.751 2.230 12.601 1.00 89.75 83 MET A N 1
ATOM 645 C CA . MET A 1 83 ? 9.266 1.085 13.361 1.00 89.75 83 MET A CA 1
ATOM 646 C C . MET A 1 83 ? 10.060 1.506 14.600 1.00 89.75 83 MET A C 1
ATOM 648 O O . MET A 1 83 ? 10.047 0.790 15.600 1.00 89.75 83 MET A O 1
ATOM 652 N N . ALA A 1 84 ? 10.750 2.650 14.544 1.00 90.12 84 ALA A N 1
ATOM 653 C CA . ALA A 1 84 ? 11.465 3.201 15.692 1.00 90.12 84 ALA A CA 1
ATOM 654 C C . ALA A 1 84 ? 10.505 3.700 16.784 1.00 90.12 84 ALA A C 1
ATOM 656 O O . ALA A 1 84 ? 10.802 3.570 17.970 1.00 90.12 84 ALA A O 1
ATOM 657 N N . THR A 1 85 ? 9.354 4.244 16.384 1.00 91.75 85 THR A N 1
ATOM 658 C CA . THR A 1 85 ? 8.365 4.826 17.303 1.00 91.75 85 THR A CA 1
ATOM 659 C C . THR A 1 85 ? 7.331 3.796 17.772 1.00 91.75 85 THR A C 1
ATOM 661 O O . THR A 1 85 ? 6.834 3.893 18.890 1.00 91.75 85 THR A O 1
ATOM 664 N N . ASN A 1 86 ? 7.034 2.784 16.951 1.00 93.12 86 ASN A N 1
ATOM 665 C CA . ASN A 1 86 ? 5.996 1.784 17.198 1.00 93.12 86 ASN A CA 1
ATOM 666 C C . ASN A 1 86 ? 6.561 0.355 17.057 1.00 93.12 86 ASN A C 1
ATOM 668 O O . ASN A 1 86 ? 6.578 -0.206 15.955 1.00 93.12 86 ASN A O 1
ATOM 672 N N . PRO A 1 87 ? 6.996 -0.284 18.160 1.00 90.06 87 PRO A N 1
ATOM 673 C CA . PRO A 1 87 ? 7.570 -1.631 18.119 1.00 90.06 87 PRO A CA 1
ATOM 674 C C . PRO A 1 87 ? 6.561 -2.710 17.690 1.00 90.06 87 PRO A C 1
ATOM 676 O O . PRO A 1 87 ? 6.958 -3.719 17.106 1.00 90.06 87 PRO A O 1
ATOM 679 N N . GLU A 1 88 ? 5.262 -2.495 17.915 1.00 92.38 88 GLU A N 1
ATOM 680 C CA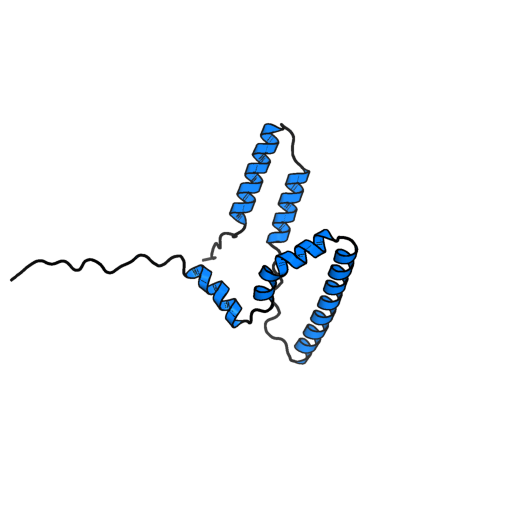 . GLU A 1 88 ? 4.200 -3.402 17.454 1.00 92.38 88 GLU A CA 1
ATOM 681 C C . GLU A 1 88 ? 4.125 -3.464 15.924 1.00 92.38 88 GLU A C 1
ATOM 683 O O . GLU A 1 88 ? 4.029 -4.551 15.355 1.00 92.38 88 GLU A O 1
ATOM 688 N N . VAL A 1 89 ? 4.279 -2.320 15.246 1.00 90.19 89 VAL A N 1
ATOM 689 C CA . VAL A 1 89 ? 4.325 -2.253 13.776 1.00 90.19 89 VAL A CA 1
ATOM 690 C C . VAL A 1 89 ? 5.515 -3.046 13.247 1.00 90.19 89 VAL A C 1
ATOM 692 O O . VAL A 1 89 ? 5.375 -3.813 12.298 1.00 90.19 89 VAL A O 1
ATOM 695 N N . ARG A 1 90 ? 6.680 -2.943 13.898 1.00 88.69 90 ARG A N 1
ATOM 696 C CA . ARG A 1 90 ? 7.852 -3.758 13.552 1.00 88.69 90 ARG A CA 1
ATOM 697 C C . ARG A 1 90 ? 7.570 -5.255 13.686 1.00 88.69 90 ARG A C 1
ATOM 699 O O . ARG A 1 90 ? 7.937 -6.015 12.792 1.00 88.69 90 ARG A O 1
ATOM 706 N N . SER A 1 91 ? 6.948 -5.678 14.787 1.00 92.25 91 SER A N 1
ATOM 707 C CA . SER A 1 91 ? 6.602 -7.089 14.992 1.00 92.25 91 SER A CA 1
ATOM 708 C C . SER A 1 91 ? 5.635 -7.590 13.919 1.00 92.25 91 SER A C 1
ATOM 710 O O . SER A 1 91 ? 5.817 -8.689 13.406 1.00 92.25 91 SER A O 1
ATOM 712 N N . LEU A 1 92 ? 4.642 -6.777 13.555 1.00 92.31 92 LEU A N 1
ATOM 713 C CA . LEU A 1 92 ? 3.650 -7.105 12.533 1.00 92.31 92 LEU A CA 1
ATOM 714 C C . LEU A 1 92 ? 4.258 -7.189 11.125 1.00 92.31 92 LEU A C 1
ATOM 716 O O . LEU A 1 92 ? 4.000 -8.140 10.390 1.00 92.31 92 LEU A O 1
ATOM 720 N N . LEU A 1 93 ? 5.095 -6.223 10.739 1.00 88.75 93 LEU A N 1
ATOM 721 C CA . LEU A 1 93 ? 5.790 -6.254 9.447 1.00 88.75 93 LEU A CA 1
ATOM 722 C C . LEU A 1 93 ? 6.735 -7.457 9.356 1.00 88.75 93 LEU A C 1
ATOM 724 O O . LEU A 1 93 ? 6.811 -8.108 8.320 1.00 88.75 93 LEU A O 1
ATOM 728 N N . SER A 1 94 ? 7.410 -7.794 10.458 1.00 89.06 94 SER A N 1
ATOM 729 C CA . SER A 1 94 ? 8.272 -8.974 10.512 1.00 89.06 94 SER A CA 1
ATOM 730 C C . SER A 1 94 ? 7.481 -10.279 10.419 1.00 89.06 94 SER A C 1
ATOM 732 O O . SER A 1 94 ? 7.934 -11.190 9.736 1.00 89.06 94 SER A O 1
ATOM 734 N N . SER A 1 95 ? 6.330 -10.397 11.090 1.00 93.88 95 SER A N 1
ATOM 735 C CA . SER A 1 95 ? 5.530 -11.631 11.074 1.00 93.88 95 SER A CA 1
ATOM 736 C C . SER A 1 95 ? 4.795 -11.852 9.752 1.00 93.88 95 SER A C 1
ATOM 738 O O . SER A 1 95 ? 4.478 -12.985 9.406 1.00 93.88 95 SER A O 1
ATOM 740 N N . THR A 1 96 ? 4.532 -10.780 9.004 1.00 92.69 96 THR A N 1
ATOM 741 C CA . THR A 1 96 ? 3.866 -10.838 7.694 1.00 92.69 96 THR A CA 1
ATOM 742 C C . THR A 1 96 ? 4.846 -10.899 6.520 1.00 92.69 96 THR A C 1
ATOM 744 O O . THR A 1 96 ? 4.417 -11.084 5.379 1.00 92.69 96 THR A O 1
ATOM 747 N N . ALA A 1 97 ? 6.155 -10.800 6.777 1.00 91.50 97 ALA A N 1
ATOM 748 C CA . ALA A 1 97 ? 7.186 -10.838 5.744 1.00 91.50 97 ALA A CA 1
ATOM 749 C C . ALA A 1 97 ? 7.140 -12.137 4.926 1.00 91.50 97 ALA A C 1
ATOM 751 O O . ALA A 1 97 ? 7.226 -12.079 3.703 1.00 91.50 97 ALA A O 1
ATOM 752 N N . ASP A 1 98 ? 6.913 -13.285 5.571 1.00 92.31 98 ASP A N 1
ATOM 753 C CA . ASP A 1 98 ? 6.838 -14.591 4.899 1.00 92.31 98 ASP A CA 1
ATOM 754 C C . ASP A 1 98 ? 5.666 -14.693 3.905 1.00 92.31 98 ASP A C 1
ATOM 756 O O . ASP A 1 98 ? 5.726 -15.460 2.946 1.00 92.31 98 ASP A O 1
ATOM 760 N N . VAL A 1 99 ? 4.610 -13.895 4.103 1.00 89.94 99 VAL A N 1
ATOM 761 C CA . VAL A 1 99 ? 3.439 -13.846 3.214 1.00 89.94 99 VAL A CA 1
ATOM 762 C C . VAL A 1 99 ? 3.702 -12.937 2.014 1.00 89.94 99 VAL A C 1
ATOM 764 O O . VAL A 1 99 ? 3.379 -13.289 0.880 1.00 89.94 99 VAL A O 1
ATOM 767 N N . TRP A 1 100 ? 4.293 -11.762 2.245 1.00 85.50 100 TRP A N 1
ATOM 768 C CA . TRP A 1 100 ? 4.436 -10.737 1.209 1.00 85.50 100 TRP A CA 1
ATOM 769 C C . TRP A 1 100 ? 5.737 -10.828 0.411 1.00 85.50 100 TRP A C 1
ATOM 771 O O . TRP A 1 100 ? 5.724 -10.494 -0.775 1.00 85.50 100 TRP A O 1
ATOM 781 N N . LEU A 1 101 ? 6.844 -11.299 0.999 1.00 88.69 101 LEU A N 1
ATOM 782 C CA . LEU A 1 101 ? 8.129 -11.417 0.298 1.00 88.69 101 LEU A CA 1
ATOM 783 C C . LEU A 1 101 ? 8.014 -12.237 -0.995 1.00 88.69 101 LEU A C 1
ATOM 785 O O . LEU A 1 101 ? 8.431 -11.706 -2.023 1.00 88.69 101 LEU A O 1
ATOM 789 N N . PRO A 1 102 ? 7.396 -13.438 -1.014 1.00 89.19 102 PRO A N 1
ATOM 790 C CA . PRO A 1 102 ? 7.236 -14.210 -2.247 1.00 89.19 102 PRO A CA 1
ATOM 791 C C . PRO A 1 102 ? 6.431 -13.474 -3.325 1.00 89.19 102 PRO A C 1
ATOM 793 O O . PRO A 1 102 ? 6.743 -13.568 -4.505 1.00 89.19 102 PRO A O 1
ATOM 796 N N . VAL A 1 103 ? 5.408 -12.709 -2.936 1.00 83.94 103 VAL A N 1
ATOM 797 C CA . VAL A 1 103 ? 4.555 -11.955 -3.871 1.00 83.94 103 VAL A CA 1
ATOM 798 C C . VAL A 1 103 ? 5.302 -10.758 -4.462 1.00 83.94 103 VAL A C 1
ATOM 800 O O . VAL A 1 103 ? 5.150 -10.440 -5.644 1.00 83.94 103 VAL A O 1
ATOM 803 N N . ILE A 1 104 ? 6.110 -10.078 -3.647 1.00 82.81 104 ILE A N 1
ATOM 804 C CA . ILE A 1 104 ? 6.860 -8.886 -4.051 1.00 82.81 104 ILE A CA 1
ATOM 805 C C . ILE A 1 104 ? 8.042 -9.271 -4.943 1.00 82.81 104 ILE A C 1
ATOM 807 O O . ILE A 1 104 ? 8.266 -8.610 -5.959 1.00 82.81 104 ILE A O 1
ATOM 811 N N . THR A 1 105 ? 8.762 -10.344 -4.612 1.00 88.44 105 THR A N 1
ATOM 812 C CA . THR A 1 105 ? 9.926 -10.800 -5.386 1.00 88.44 105 THR A CA 1
ATOM 813 C C . THR A 1 105 ? 9.563 -11.686 -6.575 1.00 88.44 105 THR A C 1
ATOM 815 O O . THR A 1 105 ? 10.428 -11.925 -7.415 1.00 88.44 105 THR A O 1
ATOM 818 N N . ALA A 1 106 ? 8.301 -12.114 -6.697 1.00 89.44 106 ALA A N 1
ATOM 819 C CA . ALA A 1 106 ? 7.829 -12.877 -7.846 1.00 89.44 106 ALA A CA 1
ATOM 820 C C . ALA A 1 106 ? 8.114 -12.151 -9.169 1.00 89.44 106 ALA A C 1
ATOM 822 O O . ALA A 1 106 ? 7.749 -10.983 -9.372 1.00 89.44 106 ALA A O 1
ATOM 823 N N . THR A 1 107 ? 8.706 -12.893 -10.096 1.00 87.56 107 THR A N 1
ATOM 824 C CA . THR A 1 107 ? 8.899 -12.526 -11.498 1.00 87.56 107 THR A CA 1
ATOM 825 C C . THR A 1 107 ? 7.561 -12.353 -12.221 1.00 87.56 107 THR A C 1
ATOM 827 O O . THR A 1 107 ? 6.502 -12.772 -11.751 1.00 87.56 107 THR A O 1
ATOM 830 N N . ALA A 1 108 ? 7.584 -11.738 -13.407 1.00 82.94 108 ALA A N 1
ATOM 831 C CA . ALA A 1 108 ? 6.376 -11.555 -14.212 1.00 82.94 108 ALA A CA 1
ATOM 832 C C . ALA A 1 108 ? 5.684 -12.888 -14.561 1.00 82.94 108 ALA A C 1
ATOM 834 O O . ALA A 1 108 ? 4.453 -12.944 -14.593 1.00 82.94 108 ALA A O 1
ATOM 835 N N . ASP A 1 109 ? 6.456 -13.955 -14.784 1.00 82.81 109 ASP A N 1
ATOM 836 C CA . ASP A 1 109 ? 5.925 -15.279 -15.113 1.00 82.81 109 ASP A CA 1
ATOM 837 C C . ASP A 1 109 ? 5.328 -15.982 -13.885 1.00 82.81 109 ASP A C 1
ATOM 839 O O . ASP A 1 109 ? 4.216 -16.507 -13.962 1.00 82.81 109 ASP A O 1
ATOM 843 N N . GLU A 1 110 ? 5.978 -15.894 -12.720 1.00 86.00 110 GLU A N 1
ATOM 844 C CA . GLU A 1 110 ? 5.403 -16.365 -11.450 1.00 86.00 110 GLU A CA 1
ATOM 845 C C . GLU A 1 110 ? 4.107 -15.609 -11.128 1.00 86.00 110 GLU A C 1
ATOM 847 O O . GLU A 1 110 ? 3.104 -16.218 -10.755 1.00 86.00 110 GLU A O 1
ATOM 852 N N . ARG A 1 111 ? 4.057 -14.296 -11.392 1.00 82.12 111 ARG A N 1
ATOM 853 C CA . ARG A 1 111 ? 2.841 -13.486 -11.214 1.00 82.12 111 ARG A CA 1
ATOM 854 C C . ARG A 1 111 ? 1.683 -13.915 -12.110 1.00 82.12 111 ARG A C 1
ATOM 856 O O . ARG A 1 111 ? 0.529 -13.851 -11.687 1.00 82.12 111 ARG A O 1
ATOM 863 N N . ARG A 1 112 ? 1.965 -14.385 -13.327 1.00 78.81 112 ARG A N 1
ATOM 864 C CA . ARG A 1 112 ? 0.935 -14.922 -14.231 1.00 78.81 112 ARG A CA 1
ATOM 865 C C . ARG A 1 112 ? 0.319 -16.214 -13.697 1.00 78.81 112 ARG A C 1
ATOM 867 O O . ARG A 1 112 ? -0.878 -16.417 -13.888 1.00 78.81 112 ARG A O 1
ATOM 874 N N . SER A 1 113 ? 1.086 -17.043 -12.987 1.00 74.25 113 SER A N 1
ATOM 875 C CA . SER A 1 113 ? 0.570 -18.278 -12.380 1.00 74.25 113 SER A CA 1
ATOM 876 C C . SER A 1 113 ? -0.474 -18.008 -11.282 1.00 74.25 113 SER A C 1
ATOM 878 O O . SER A 1 113 ? -1.497 -18.693 -11.236 1.00 74.25 113 SER A O 1
ATOM 880 N N . PHE A 1 114 ? -0.308 -16.932 -10.497 1.00 68.81 114 PHE A N 1
ATOM 881 C CA . PHE A 1 114 ? -1.308 -16.496 -9.511 1.00 68.81 114 PHE A CA 1
ATOM 882 C C . PHE A 1 114 ? -2.625 -16.038 -10.158 1.00 68.81 114 PHE A C 1
ATOM 884 O O . PHE A 1 114 ? -3.693 -16.233 -9.582 1.00 68.81 114 PHE A O 1
ATOM 891 N N . ALA A 1 115 ? -2.573 -15.456 -11.362 1.00 62.03 115 ALA A N 1
ATOM 892 C CA . ALA A 1 115 ? -3.769 -15.037 -12.094 1.00 62.03 115 ALA A CA 1
ATOM 893 C C . ALA A 1 115 ? -4.499 -16.214 -12.769 1.00 62.03 115 ALA A C 1
ATOM 895 O O . ALA A 1 115 ? -5.726 -16.215 -12.833 1.00 62.03 115 ALA A O 1
ATOM 896 N N . VAL A 1 116 ? -3.762 -17.224 -13.249 1.00 57.69 116 VAL A N 1
ATOM 897 C CA . VAL A 1 116 ? -4.324 -18.423 -13.905 1.00 57.69 116 VAL A CA 1
ATOM 898 C C . VAL A 1 116 ? -5.021 -19.354 -12.909 1.00 57.69 116 VAL A C 1
ATOM 900 O O . VAL A 1 116 ? -6.054 -19.939 -13.242 1.00 57.69 116 VAL A O 1
ATOM 903 N N . SER A 1 117 ? -4.522 -19.448 -11.672 1.00 49.62 117 SER A N 1
ATOM 904 C CA . SER A 1 117 ? -5.147 -20.293 -10.645 1.00 49.62 117 SER A CA 1
ATOM 905 C C . SER A 1 117 ? -6.588 -19.873 -10.323 1.00 49.62 117 SER A C 1
ATOM 907 O O . SER A 1 117 ? -7.395 -20.727 -9.975 1.00 49.62 117 SER A O 1
ATOM 909 N N . LYS A 1 118 ? -6.948 -18.592 -10.508 1.00 48.88 118 LYS A N 1
ATOM 910 C CA . LYS A 1 118 ? -8.308 -18.080 -10.265 1.00 48.88 118 LYS A CA 1
ATOM 911 C C . LYS A 1 118 ? -9.354 -18.597 -11.267 1.00 48.88 118 LYS A C 1
ATOM 913 O O . LYS A 1 118 ? -10.537 -18.566 -10.962 1.00 48.88 118 LYS A O 1
ATOM 918 N N . ASN A 1 119 ? -8.926 -19.103 -12.426 1.00 46.91 119 ASN A N 1
ATOM 919 C CA . ASN A 1 119 ? -9.821 -19.617 -13.472 1.00 46.91 119 ASN A CA 1
ATOM 920 C C . ASN A 1 119 ? -9.915 -21.152 -13.490 1.00 46.91 119 ASN A C 1
ATOM 922 O O . ASN A 1 119 ? -10.633 -21.703 -14.319 1.00 46.91 119 ASN A O 1
ATOM 926 N N . SER A 1 120 ? -9.141 -21.843 -12.646 1.00 41.00 120 SER A N 1
ATOM 927 C CA . SER A 1 120 ? -8.976 -23.303 -12.721 1.00 41.00 120 SER A CA 1
ATOM 928 C C . SER A 1 120 ? -9.805 -24.072 -11.686 1.00 41.00 120 SER A C 1
ATOM 930 O O . SER A 1 120 ? -9.855 -25.293 -11.763 1.00 41.00 120 SER A O 1
ATOM 932 N N . ASP A 1 121 ? -10.471 -23.379 -10.756 1.00 44.78 121 ASP A N 1
ATOM 933 C CA . ASP A 1 121 ? -11.272 -24.005 -9.688 1.00 44.78 121 ASP A CA 1
ATOM 934 C C . ASP A 1 121 ? -12.731 -24.298 -10.103 1.00 44.78 121 ASP A C 1
ATOM 936 O O . ASP A 1 121 ? -13.501 -24.841 -9.321 1.00 44.78 121 ASP A O 1
ATOM 940 N N . ASP A 1 122 ? -13.109 -23.979 -11.348 1.00 47.66 122 ASP A N 1
ATOM 941 C CA . ASP A 1 122 ? -14.494 -24.079 -11.844 1.00 47.66 122 ASP A CA 1
ATOM 942 C C . ASP A 1 122 ? -14.719 -25.187 -12.891 1.00 47.66 122 ASP A C 1
ATOM 944 O O . ASP A 1 122 ? -15.777 -25.251 -13.518 1.00 47.66 122 ASP A O 1
ATOM 948 N N . GLN A 1 123 ? -13.745 -26.070 -13.133 1.00 42.94 123 GLN A N 1
ATOM 949 C CA . GLN A 1 123 ? -13.890 -27.156 -14.114 1.00 42.94 123 GLN A CA 1
ATOM 950 C C . GLN A 1 123 ? -13.148 -28.423 -13.681 1.00 42.94 123 GLN A C 1
ATOM 952 O O . GLN A 1 123 ? -12.090 -28.747 -14.217 1.00 42.94 123 GLN A O 1
ATOM 957 N N . GLN A 1 124 ? -13.727 -29.180 -12.750 1.00 39.56 124 GLN A N 1
ATOM 958 C CA . GLN A 1 124 ? -13.406 -30.601 -12.591 1.00 39.56 124 GLN A CA 1
ATOM 959 C C . GLN A 1 124 ? -14.635 -31.389 -12.110 1.00 39.56 124 GLN A C 1
ATOM 961 O O . GLN A 1 124 ? -14.666 -31.941 -11.018 1.00 39.56 124 GLN A O 1
ATOM 966 N N . GLU A 1 125 ? -15.655 -31.461 -12.971 1.00 37.50 125 GLU A N 1
ATOM 967 C CA . GLU A 1 125 ? -16.638 -32.552 -12.930 1.00 37.50 125 GLU A CA 1
ATOM 968 C C . GLU A 1 125 ? -16.103 -33.749 -13.750 1.00 37.50 125 GLU A C 1
ATOM 970 O O . GLU A 1 125 ? -15.572 -33.553 -14.851 1.00 37.50 125 GLU A O 1
ATOM 975 N N . PRO A 1 126 ? -16.206 -34.993 -13.245 1.00 41.47 126 PRO A N 1
ATOM 976 C CA . PRO A 1 126 ? -15.583 -36.164 -13.844 1.00 41.47 126 PRO A CA 1
ATOM 977 C C . PRO A 1 126 ? -16.504 -36.780 -14.904 1.00 41.47 126 PRO A C 1
ATOM 979 O O . PRO A 1 126 ? -17.365 -37.604 -14.604 1.00 41.47 126 PRO A O 1
ATOM 982 N N . HIS A 1 127 ? -16.305 -36.435 -16.173 1.00 40.84 127 HIS A N 1
ATOM 983 C CA . HIS A 1 127 ? -16.893 -37.195 -17.274 1.00 40.84 127 HIS A CA 1
ATOM 984 C C . HIS A 1 127 ? -15.904 -38.256 -17.751 1.00 40.84 127 HIS A C 1
ATOM 986 O O . HIS A 1 127 ? -15.010 -37.944 -18.524 1.00 40.84 127 HIS A O 1
ATOM 992 N N . ASP A 1 128 ? -16.059 -39.490 -17.260 1.00 43.38 128 ASP A N 1
ATOM 993 C CA . ASP A 1 128 ? -15.934 -40.711 -18.075 1.00 43.38 128 ASP A CA 1
ATOM 994 C C . ASP A 1 128 ? -16.258 -41.961 -17.241 1.00 43.38 128 ASP A C 1
ATOM 996 O O . ASP A 1 128 ? -15.399 -42.751 -16.856 1.00 43.38 128 ASP A O 1
ATOM 1000 N N . LEU A 1 129 ? -17.546 -42.160 -16.967 1.00 45.59 129 LEU A N 1
ATOM 1001 C CA . LEU A 1 129 ? -18.094 -43.448 -16.544 1.00 45.59 129 LEU A CA 1
ATOM 1002 C C . LEU A 1 129 ? -19.548 -43.515 -17.006 1.00 45.59 129 LEU A C 1
ATOM 1004 O O . LEU A 1 129 ? -20.432 -43.046 -16.303 1.00 45.59 129 LEU A O 1
ATOM 1008 N N . LEU A 1 130 ? -19.759 -44.026 -18.227 1.00 42.50 130 LEU A N 1
ATOM 1009 C CA . LEU A 1 130 ? -20.939 -44.778 -18.698 1.00 42.50 130 LEU 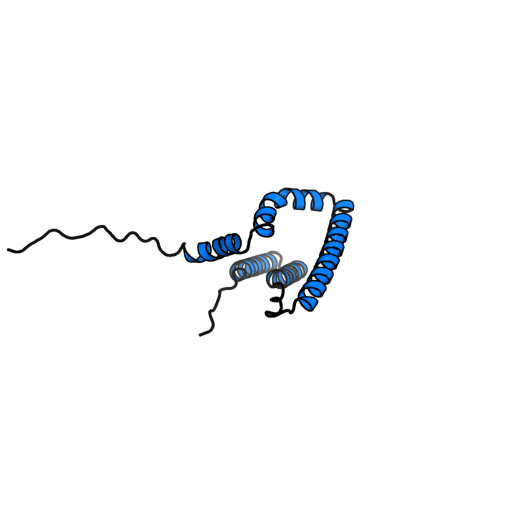A CA 1
ATOM 1010 C C . LEU A 1 130 ? -20.914 -44.873 -20.237 1.00 42.50 130 LEU A C 1
ATOM 1012 O O . LEU A 1 130 ? -21.581 -44.116 -20.940 1.00 42.50 130 LEU A O 1
ATOM 1016 N N . LYS A 1 131 ? -20.182 -45.853 -20.783 1.00 43.88 131 LYS A N 1
ATOM 1017 C CA . LYS A 1 131 ? -20.589 -46.471 -22.054 1.00 43.88 131 LYS A CA 1
ATOM 1018 C C . LYS A 1 131 ? -21.329 -47.757 -21.720 1.00 43.88 131 LYS A C 1
ATOM 1020 O O . LYS A 1 131 ? -20.746 -48.700 -21.201 1.00 43.88 131 LYS A O 1
ATOM 1025 N N . HIS A 1 132 ? -22.631 -47.698 -21.967 1.00 40.09 132 HIS A N 1
ATOM 1026 C CA . HIS A 1 132 ? -23.604 -48.765 -21.824 1.00 40.09 132 HIS A CA 1
ATOM 1027 C C . HIS A 1 132 ? -23.197 -50.016 -22.615 1.00 40.09 132 HIS A C 1
ATOM 1029 O O . HIS A 1 132 ? -22.901 -49.935 -23.807 1.00 40.09 132 HIS A O 1
ATOM 1035 N N . GLU A 1 133 ? -23.265 -51.167 -21.949 1.00 40.81 133 GLU A N 1
ATOM 1036 C CA . GLU A 1 133 ? -23.693 -52.417 -22.573 1.00 40.81 133 GLU A CA 1
ATOM 1037 C C . GLU A 1 133 ? -25.181 -52.301 -22.947 1.00 40.81 133 GLU A C 1
ATOM 1039 O O . GLU A 1 133 ? -25.984 -51.901 -22.102 1.00 40.81 133 GLU A O 1
ATOM 1044 N N . ALA A 1 134 ? -25.533 -52.637 -24.194 1.00 44.38 134 ALA A N 1
ATOM 1045 C CA . ALA A 1 134 ? -26.570 -53.618 -24.566 1.00 44.38 134 ALA A CA 1
ATOM 1046 C C . ALA A 1 134 ? -27.093 -53.400 -26.006 1.00 44.38 134 ALA A C 1
ATOM 1048 O O . ALA A 1 134 ? -27.604 -52.324 -26.302 1.00 44.38 134 ALA A O 1
ATOM 1049 N N . SER A 1 135 ? -27.007 -54.488 -26.796 1.00 47.28 135 SER A N 1
ATOM 1050 C CA . SER A 1 135 ? -27.862 -54.946 -27.925 1.00 47.28 135 SER A CA 1
ATOM 1051 C C . SER A 1 135 ? -28.006 -54.048 -29.169 1.00 47.28 135 SER A C 1
ATOM 1053 O O . SER A 1 135 ? -28.034 -52.833 -29.064 1.00 47.28 135 SER A O 1
ATOM 1055 N N . GLU A 1 136 ? -28.063 -54.516 -30.419 1.00 37.94 136 GLU A N 1
ATOM 1056 C CA . GLU A 1 136 ? -28.384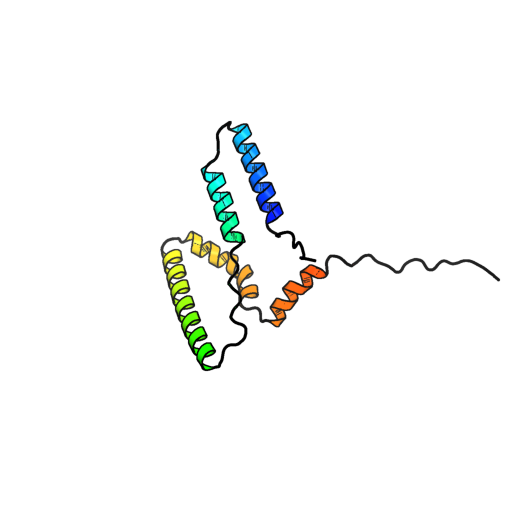 -55.798 -31.087 1.00 37.94 136 GLU A CA 1
ATOM 1057 C C . GLU A 1 136 ? -27.300 -56.078 -32.165 1.00 37.94 136 GLU A C 1
ATOM 1059 O O . GLU A 1 136 ? -26.677 -55.136 -32.658 1.00 37.94 136 GLU A O 1
ATOM 1064 N N . ASP A 1 137 ? -26.921 -57.319 -32.488 1.00 34.66 137 ASP A N 1
ATOM 1065 C CA . ASP A 1 137 ? -27.679 -58.332 -33.258 1.00 34.66 137 ASP A CA 1
ATOM 1066 C C . ASP A 1 137 ? -27.104 -59.748 -32.999 1.00 34.66 137 ASP A C 1
ATOM 1068 O O . ASP A 1 137 ? -25.855 -59.866 -32.903 1.00 34.66 137 ASP A O 1
#